Protein AF-A0A0W8DUK7-F1 (afdb_monomer)

Sequence (167 aa):
MSFSFRACRGRTSLLLRKYTVRKKRNEGASGRSEVHTDDDGVLEQLQKLKDAASTSTELNKIDAESKTQILETAGQKLMQAAEERVSKRIDTTDEKSAKPKRRRLSTLLESEQEEAIERRKIEEQMVELQREELQLRRDELEQQHQHDLLREQMQCHATQTESIRKL

Solvent-accessible surface area (backbone atoms only — not comparable to full-atom values): 9580 Å² total; per-residue (Å²): 136,88,79,50,70,69,57,50,53,54,51,52,53,50,50,50,52,52,47,55,53,50,51,54,53,51,70,72,48,82,85,65,90,77,82,83,49,77,67,54,55,54,48,50,51,53,49,51,52,53,52,53,52,49,54,52,55,50,51,53,47,53,52,50,51,50,53,50,53,51,51,51,54,52,50,51,54,53,50,51,56,48,50,52,56,50,50,54,52,63,74,66,59,60,99,78,70,82,73,76,81,77,75,54,68,66,65,53,53,52,52,52,52,53,52,52,50,53,52,48,53,52,50,52,51,52,54,50,52,52,50,51,54,54,49,53,53,50,54,54,51,52,52,49,52,54,54,51,53,53,50,51,53,51,49,54,52,49,53,52,51,54,56,60,73,75,109

Organism: Phytophthora nicotianae (NCBI:txid4792)

Secondary structure (DSSP, 8-state):
----HHHHHHHHHHHHHHHHHHHHHHHTSTTS-----HHHHHHHHHHHHHHHHHHHHHHHHHHHHHHHHHHHHHHHHHHHHHHHHHHHHHHT--TTS-------HHHHHHHHHHHHHHHHHHHHHHHHHHHHHHHHHHHHHHHHHHHHHHHHHHHHHHHHHHHHHT-

pLDDT: mean 84.62, std 12.38, range [48.84, 97.5]

Mean predicted aligned error: 19.03 Å

Structure (mmCIF, N/CA/C/O backbone):
data_AF-A0A0W8DUK7-F1
#
_entry.id   AF-A0A0W8DUK7-F1
#
loop_
_atom_site.group_PDB
_atom_site.id
_atom_site.type_symbol
_atom_site.label_atom_id
_atom_site.label_alt_id
_atom_site.label_comp_id
_atom_site.label_asym_id
_atom_site.label_entity_id
_atom_site.label_seq_id
_atom_site.pdbx_PDB_ins_code
_atom_site.Cartn_x
_atom_site.Cartn_y
_atom_site.Cartn_z
_atom_site.occupancy
_atom_site.B_iso_or_equiv
_atom_site.auth_seq_id
_atom_site.auth_comp_id
_atom_site.auth_asym_id
_atom_site.auth_atom_id
_atom_site.pdbx_PDB_model_num
ATOM 1 N N . MET A 1 1 ? 18.224 -12.237 -28.575 1.00 49.94 1 MET A N 1
ATOM 2 C CA . MET A 1 1 ? 17.744 -13.279 -27.637 1.00 49.94 1 MET A CA 1
ATOM 3 C C . MET A 1 1 ? 17.455 -12.629 -26.291 1.00 49.94 1 MET A C 1
ATOM 5 O O . MET A 1 1 ? 18.390 -12.212 -25.623 1.00 49.94 1 MET A O 1
ATOM 9 N N . SER A 1 2 ? 16.187 -12.482 -25.913 1.00 58.44 2 SER A N 1
ATOM 10 C CA . SER A 1 2 ? 15.780 -11.905 -24.626 1.00 58.44 2 SER A CA 1
ATOM 11 C C . SER A 1 2 ? 15.766 -12.988 -23.544 1.00 58.44 2 SER A C 1
ATOM 13 O O . SER A 1 2 ? 14.900 -13.863 -23.543 1.00 58.44 2 SER A O 1
ATOM 15 N N . PHE A 1 3 ? 16.730 -12.962 -22.624 1.00 69.56 3 PHE A N 1
ATOM 16 C CA . PHE A 1 3 ? 16.691 -13.830 -21.446 1.00 69.56 3 PHE A CA 1
ATOM 17 C C . PHE A 1 3 ? 15.696 -13.269 -20.424 1.00 69.56 3 PHE A C 1
ATOM 19 O O . PHE A 1 3 ? 15.729 -12.083 -20.107 1.00 69.56 3 PHE A O 1
ATOM 26 N N . SER A 1 4 ? 14.808 -14.114 -19.894 1.00 84.06 4 SER A N 1
ATOM 27 C CA . SER A 1 4 ? 13.874 -13.695 -18.845 1.00 84.06 4 SER A CA 1
ATOM 28 C C . SER A 1 4 ? 14.607 -13.450 -17.525 1.00 84.06 4 SER A C 1
ATOM 30 O O . SER A 1 4 ? 15.582 -14.135 -17.204 1.00 84.06 4 SER A O 1
ATOM 32 N N . PHE A 1 5 ? 14.096 -12.527 -16.706 1.00 78.75 5 PHE A N 1
ATOM 33 C CA . PHE A 1 5 ? 14.641 -12.244 -15.373 1.00 78.75 5 PHE A CA 1
ATOM 34 C C . PHE A 1 5 ? 14.801 -13.518 -14.522 1.00 78.75 5 PHE A C 1
ATOM 36 O O . PHE A 1 5 ? 15.821 -13.722 -13.863 1.00 78.75 5 PHE A O 1
ATOM 43 N N . ARG A 1 6 ? 13.826 -14.437 -14.603 1.00 79.25 6 ARG A N 1
ATOM 44 C CA . ARG A 1 6 ? 13.865 -15.742 -13.926 1.00 79.25 6 ARG A CA 1
ATOM 45 C C . ARG A 1 6 ? 15.016 -16.622 -14.427 1.00 79.25 6 ARG A C 1
ATOM 47 O O . ARG A 1 6 ? 15.702 -17.235 -13.608 1.00 79.25 6 ARG A O 1
ATOM 54 N N . ALA A 1 7 ? 15.246 -16.673 -15.740 1.00 80.06 7 ALA A N 1
ATOM 55 C CA . ALA A 1 7 ? 16.356 -17.425 -16.321 1.00 80.06 7 ALA A CA 1
ATOM 56 C C . ALA A 1 7 ? 17.714 -16.828 -15.916 1.00 80.06 7 ALA A C 1
ATOM 58 O O . ALA A 1 7 ? 18.614 -17.574 -15.527 1.00 80.06 7 ALA A O 1
ATOM 59 N N . CYS A 1 8 ? 17.847 -15.498 -15.924 1.00 83.38 8 CYS A N 1
ATOM 60 C CA . CYS A 1 8 ? 19.050 -14.803 -15.462 1.00 83.38 8 CYS A CA 1
ATOM 61 C C . CYS A 1 8 ? 19.336 -15.097 -13.984 1.00 83.38 8 CYS A C 1
ATOM 63 O O . CYS A 1 8 ? 20.425 -15.556 -13.651 1.00 83.38 8 CYS A O 1
ATOM 65 N N . ARG A 1 9 ? 18.334 -14.953 -13.104 1.00 84.62 9 ARG A N 1
ATOM 66 C CA . ARG A 1 9 ? 18.464 -15.240 -11.665 1.00 84.62 9 ARG A CA 1
ATOM 67 C C . ARG A 1 9 ? 18.923 -16.675 -11.395 1.00 84.62 9 ARG A C 1
ATOM 69 O O . ARG A 1 9 ? 19.807 -16.895 -10.563 1.00 84.62 9 ARG A O 1
ATOM 76 N N . GLY A 1 10 ? 18.332 -17.650 -12.088 1.00 86.50 10 GLY A N 1
ATOM 77 C CA . GLY A 1 10 ? 18.703 -19.061 -11.957 1.00 86.50 10 GLY A CA 1
ATOM 78 C C . GLY A 1 10 ? 20.149 -19.323 -12.381 1.00 86.50 10 GLY A C 1
ATOM 79 O O . GLY A 1 10 ? 20.902 -19.970 -11.651 1.00 86.50 10 GLY A O 1
ATOM 80 N N . ARG A 1 11 ? 20.566 -18.759 -13.520 1.00 86.56 11 ARG A N 1
ATOM 81 C CA . ARG A 1 11 ? 21.935 -18.894 -14.042 1.00 86.56 11 ARG A CA 1
ATOM 82 C C . ARG A 1 11 ? 22.968 -18.247 -13.121 1.00 86.56 11 ARG A C 1
ATOM 84 O O . ARG A 1 11 ? 23.953 -18.901 -12.791 1.00 86.56 11 ARG A O 1
ATOM 91 N N . THR A 1 12 ? 22.722 -17.027 -12.644 1.00 87.81 12 THR A N 1
ATOM 92 C CA . THR A 1 12 ? 23.618 -16.333 -11.704 1.00 87.81 12 THR A CA 1
ATOM 93 C C . THR A 1 12 ? 23.764 -17.106 -10.395 1.00 87.81 12 THR A C 1
ATOM 95 O O . THR A 1 12 ? 24.877 -17.310 -9.917 1.00 87.81 12 THR A O 1
ATOM 98 N N . SER A 1 13 ? 22.661 -17.627 -9.848 1.00 86.81 13 SER A N 1
ATOM 99 C CA . SER A 1 13 ? 22.689 -18.436 -8.619 1.00 86.81 13 SER A CA 1
ATOM 100 C C . SER A 1 13 ? 23.525 -19.709 -8.787 1.00 86.81 13 SER A C 1
ATOM 102 O O . SER A 1 13 ? 24.294 -20.081 -7.898 1.00 86.81 13 SER A O 1
ATOM 104 N N . LEU A 1 14 ? 23.398 -20.372 -9.940 1.00 90.25 14 LEU A N 1
ATOM 105 C CA . LEU A 1 14 ? 24.173 -21.567 -10.259 1.00 90.25 14 LEU A CA 1
ATOM 106 C C . LEU A 1 14 ? 25.668 -21.253 -10.411 1.00 90.25 14 LEU A C 1
ATOM 108 O O . LEU A 1 14 ? 26.495 -22.007 -9.898 1.00 90.25 14 LEU A O 1
ATOM 112 N N . LEU A 1 15 ? 26.012 -20.153 -11.087 1.00 89.38 15 LEU A N 1
ATOM 113 C CA . LEU A 1 15 ? 27.396 -19.703 -11.262 1.00 89.38 15 LEU A CA 1
ATOM 114 C C . LEU A 1 15 ? 28.061 -19.390 -9.919 1.00 89.38 15 LEU A C 1
ATOM 116 O O . LEU A 1 15 ? 29.131 -19.926 -9.639 1.00 89.38 15 LEU A O 1
ATOM 120 N N . LEU A 1 16 ? 27.392 -18.626 -9.052 1.00 90.06 16 LEU A N 1
ATOM 121 C CA . LEU A 1 16 ? 27.891 -18.325 -7.707 1.00 90.06 16 LEU A CA 1
ATOM 122 C C . LEU A 1 16 ? 28.084 -19.597 -6.873 1.00 90.06 16 LEU A C 1
ATOM 124 O O . LEU A 1 16 ? 29.115 -19.764 -6.224 1.00 90.06 16 LEU A O 1
ATOM 128 N N . ARG A 1 17 ? 27.148 -20.556 -6.933 1.00 89.88 17 ARG A N 1
ATOM 129 C CA . ARG A 1 17 ? 27.299 -21.838 -6.225 1.00 89.88 17 ARG A CA 1
ATOM 130 C C . ARG A 1 17 ? 28.511 -22.624 -6.739 1.00 89.88 17 ARG A C 1
ATOM 132 O O . ARG A 1 17 ? 29.304 -23.097 -5.929 1.00 89.88 17 ARG A O 1
ATOM 139 N N . LYS A 1 18 ? 28.698 -22.726 -8.060 1.00 88.56 18 LYS A N 1
ATOM 140 C CA . LYS A 1 18 ? 29.880 -23.380 -8.654 1.00 88.56 18 LYS A CA 1
ATOM 141 C C . LYS A 1 18 ? 31.183 -22.704 -8.221 1.00 88.56 18 LYS A C 1
ATOM 143 O O . LYS A 1 18 ? 32.117 -23.403 -7.838 1.00 88.56 18 LYS A O 1
ATOM 148 N N . TYR A 1 19 ? 31.214 -21.371 -8.222 1.00 87.94 19 TYR A N 1
ATOM 149 C CA . TYR A 1 19 ? 32.352 -20.586 -7.747 1.00 87.94 19 TYR A CA 1
ATOM 150 C C . TYR A 1 19 ? 32.683 -20.886 -6.281 1.00 87.94 19 TYR A C 1
ATOM 152 O O . TYR A 1 19 ? 33.817 -21.240 -5.980 1.00 87.94 19 TYR A O 1
ATOM 160 N N . THR A 1 20 ? 31.698 -20.852 -5.375 1.00 87.06 20 THR A N 1
ATOM 161 C CA . THR A 1 20 ? 31.941 -21.135 -3.946 1.00 87.06 20 THR A CA 1
ATOM 162 C C . THR A 1 20 ? 32.485 -22.543 -3.695 1.00 87.06 20 THR A C 1
ATOM 164 O O . THR A 1 20 ? 33.344 -22.724 -2.837 1.00 87.06 20 THR A O 1
ATOM 167 N N . VAL A 1 21 ? 32.024 -23.544 -4.455 1.00 87.94 21 VAL A N 1
ATOM 168 C CA . VAL A 1 21 ? 32.529 -24.923 -4.364 1.00 87.94 21 VAL A CA 1
ATOM 169 C C . VAL A 1 21 ? 33.965 -25.014 -4.879 1.00 87.94 21 VAL A C 1
ATOM 171 O O . VAL A 1 21 ? 34.796 -25.652 -4.237 1.00 87.94 21 VAL A O 1
ATOM 174 N N . ARG A 1 22 ? 34.270 -24.358 -6.008 1.00 84.81 22 ARG A N 1
ATOM 175 C CA . ARG A 1 22 ? 35.631 -24.281 -6.560 1.00 84.81 22 ARG A CA 1
ATOM 176 C C . ARG A 1 22 ? 36.585 -23.606 -5.575 1.00 84.81 22 ARG A C 1
ATOM 178 O O . ARG A 1 22 ? 37.601 -24.202 -5.243 1.00 84.81 22 ARG A O 1
ATOM 185 N N . LYS A 1 23 ? 36.212 -22.435 -5.052 1.00 83.94 23 LYS A N 1
ATOM 186 C CA . LYS A 1 23 ? 37.000 -21.668 -4.078 1.00 83.94 23 LYS A CA 1
ATOM 187 C C . LYS A 1 23 ? 37.339 -22.507 -2.842 1.00 83.94 23 LYS A C 1
ATOM 189 O O . LYS A 1 23 ? 38.508 -22.689 -2.534 1.00 83.94 23 LYS A O 1
ATOM 194 N N . LYS A 1 24 ? 36.340 -23.141 -2.216 1.00 83.25 24 LYS A N 1
ATOM 195 C CA . LYS A 1 24 ? 36.551 -24.020 -1.048 1.00 83.25 24 LYS A CA 1
ATOM 196 C C . LYS A 1 24 ? 37.447 -25.225 -1.345 1.00 83.25 24 LYS A C 1
ATOM 198 O O . LYS A 1 24 ? 38.238 -25.636 -0.502 1.00 83.25 24 LYS A O 1
ATOM 203 N N . ARG A 1 25 ? 37.309 -25.825 -2.533 1.00 80.06 25 ARG A N 1
ATOM 204 C CA . ARG A 1 25 ? 38.144 -26.959 -2.953 1.00 80.06 25 ARG A CA 1
ATOM 205 C C . ARG A 1 25 ? 39.599 -26.539 -3.162 1.00 80.06 25 ARG A C 1
ATOM 207 O O . ARG A 1 25 ? 40.490 -27.317 -2.836 1.00 80.06 25 ARG A O 1
ATOM 214 N N . ASN A 1 26 ? 39.818 -25.338 -3.688 1.00 74.81 26 ASN A N 1
ATOM 215 C CA . ASN A 1 26 ? 41.146 -24.793 -3.941 1.00 74.81 26 ASN A CA 1
ATOM 216 C C . ASN A 1 26 ? 41.829 -24.349 -2.639 1.00 74.81 26 ASN A C 1
ATOM 218 O O . ASN A 1 26 ? 42.984 -24.700 -2.425 1.00 74.81 26 ASN A O 1
ATOM 222 N N . GLU A 1 27 ? 41.096 -23.721 -1.712 1.00 75.62 27 GLU A N 1
ATOM 223 C CA . GLU A 1 27 ? 41.580 -23.403 -0.356 1.00 75.62 27 GLU A CA 1
ATOM 224 C C . GLU A 1 27 ? 42.033 -24.662 0.413 1.00 75.62 27 GLU A C 1
ATOM 226 O O . GLU A 1 27 ? 43.027 -24.630 1.136 1.00 75.62 27 GLU A O 1
ATOM 231 N N . GLY A 1 28 ? 41.344 -25.796 0.231 1.00 67.00 28 GLY A N 1
ATOM 232 C CA . GLY A 1 28 ? 41.709 -27.079 0.847 1.00 67.00 28 GLY A CA 1
ATOM 233 C C . GLY A 1 28 ? 42.871 -27.822 0.170 1.00 67.00 28 GLY A C 1
ATOM 234 O O . GLY A 1 28 ? 43.404 -28.770 0.745 1.00 67.00 28 GLY A O 1
ATOM 235 N N . ALA A 1 29 ? 43.276 -27.416 -1.036 1.00 66.56 29 ALA A N 1
ATOM 236 C CA . ALA A 1 29 ? 44.345 -28.032 -1.821 1.00 66.56 29 ALA A CA 1
ATOM 237 C C . ALA A 1 29 ? 45.606 -27.150 -1.793 1.00 66.56 29 ALA A C 1
ATOM 239 O O . ALA A 1 29 ? 46.058 -26.646 -2.820 1.00 66.56 29 ALA A O 1
ATOM 240 N N . SER A 1 30 ? 46.165 -26.945 -0.598 1.00 54.72 30 SER A N 1
ATOM 241 C CA . SER A 1 30 ? 47.394 -26.167 -0.391 1.00 54.72 30 SER A CA 1
ATOM 242 C C . SER A 1 30 ? 48.556 -26.769 -1.197 1.00 54.72 30 SER A C 1
ATOM 244 O O . SER A 1 30 ? 49.065 -27.835 -0.853 1.00 54.72 30 SER A O 1
ATOM 246 N N . GLY A 1 31 ? 48.950 -26.121 -2.302 1.00 58.00 31 GLY A N 1
ATOM 247 C CA . GLY A 1 31 ? 50.168 -26.487 -3.037 1.00 58.00 31 GLY A CA 1
ATOM 248 C C . GLY A 1 31 ? 50.236 -26.185 -4.539 1.00 58.00 31 GLY A C 1
ATOM 249 O O . GLY A 1 31 ? 51.317 -26.312 -5.107 1.00 58.00 31 GLY A O 1
ATOM 250 N N . ARG A 1 32 ? 49.154 -25.780 -5.221 1.00 56.34 32 ARG A N 1
ATOM 251 C CA . ARG A 1 32 ? 49.236 -25.330 -6.630 1.00 56.34 32 ARG A CA 1
ATOM 252 C C . ARG A 1 32 ? 48.839 -23.865 -6.729 1.00 56.34 32 ARG A C 1
ATOM 254 O O . ARG A 1 32 ? 47.774 -23.494 -6.254 1.00 56.34 32 ARG A O 1
ATOM 261 N N . SER A 1 33 ? 49.703 -23.051 -7.339 1.00 56.56 33 SER A N 1
ATOM 262 C CA . SER A 1 33 ? 49.451 -21.635 -7.611 1.00 56.56 33 SER A CA 1
ATOM 263 C C . SER A 1 33 ? 48.152 -21.489 -8.404 1.00 56.56 33 SER A C 1
ATOM 265 O O . SER A 1 33 ? 48.081 -21.884 -9.571 1.00 56.56 33 SER A O 1
ATOM 267 N N . GLU A 1 34 ? 47.114 -20.976 -7.753 1.00 62.69 34 GLU A N 1
ATOM 268 C CA . GLU A 1 34 ? 45.826 -20.714 -8.378 1.00 62.69 34 GLU A CA 1
ATOM 269 C C . GLU A 1 34 ? 45.966 -19.512 -9.319 1.00 62.69 34 GLU A C 1
ATOM 271 O O . GLU A 1 34 ? 46.370 -18.426 -8.906 1.00 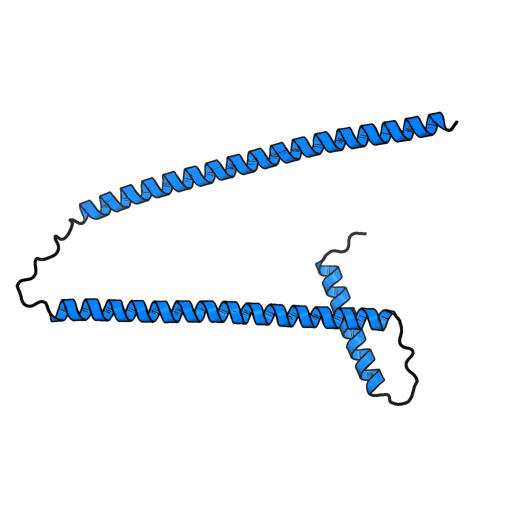62.69 34 GLU A O 1
ATOM 276 N N . VAL A 1 35 ? 45.666 -19.713 -10.604 1.00 63.53 35 VAL A N 1
ATOM 277 C CA . VAL A 1 35 ? 45.567 -18.613 -11.568 1.00 63.53 35 VAL A CA 1
ATOM 278 C C . VAL A 1 35 ? 44.225 -17.936 -11.317 1.00 63.53 35 VAL A C 1
ATOM 280 O O . VAL A 1 35 ? 43.190 -18.427 -11.763 1.00 63.53 35 VAL A O 1
ATOM 283 N N . HIS A 1 36 ? 44.243 -16.850 -10.546 1.00 69.38 36 HIS A N 1
ATOM 284 C CA . HIS A 1 36 ? 43.082 -15.987 -10.358 1.00 69.38 36 HIS A CA 1
ATOM 285 C C . HIS A 1 36 ? 42.701 -15.375 -11.710 1.00 69.38 36 HIS A C 1
ATOM 287 O O . HIS A 1 36 ? 43.535 -14.737 -12.353 1.00 69.38 36 HIS A O 1
ATOM 293 N N . THR A 1 37 ? 41.471 -15.614 -12.162 1.00 73.75 37 THR A N 1
ATOM 294 C CA . THR A 1 37 ? 40.973 -15.076 -13.435 1.00 73.75 37 THR A CA 1
ATOM 295 C C . THR A 1 37 ? 40.110 -13.843 -13.196 1.00 73.75 37 THR A C 1
ATOM 297 O O . THR A 1 37 ? 39.483 -13.726 -12.145 1.00 73.75 37 THR A O 1
ATOM 300 N N . ASP A 1 38 ? 40.018 -12.941 -14.175 1.00 75.38 38 ASP A N 1
ATOM 301 C CA . ASP A 1 38 ? 39.148 -11.756 -14.084 1.00 75.38 38 ASP A CA 1
ATOM 302 C C . ASP A 1 38 ? 37.678 -12.132 -13.786 1.00 75.38 38 ASP A C 1
ATOM 304 O O . ASP A 1 38 ? 36.973 -11.430 -13.054 1.00 75.38 38 ASP A O 1
ATOM 308 N N . ASP A 1 39 ? 37.238 -13.306 -14.257 1.00 81.81 39 ASP A N 1
ATOM 309 C CA . ASP A 1 39 ? 35.920 -13.882 -13.969 1.00 81.81 39 ASP A CA 1
ATOM 310 C C . ASP A 1 39 ? 35.696 -14.159 -12.470 1.00 81.81 39 ASP A C 1
ATOM 312 O O . ASP A 1 39 ? 34.572 -14.036 -11.973 1.00 81.81 39 ASP A O 1
ATOM 316 N N .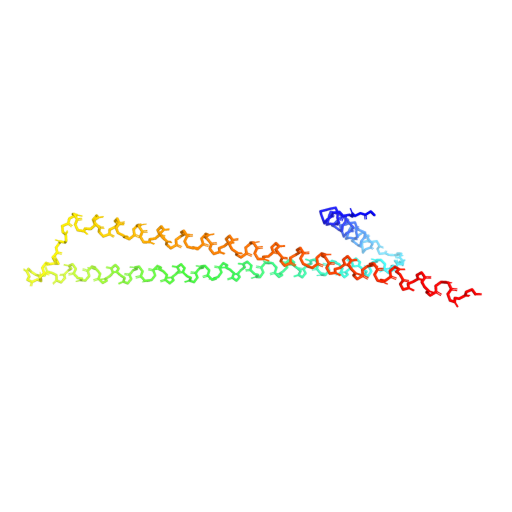 ASP A 1 40 ? 36.745 -14.517 -11.722 1.00 83.31 40 ASP A N 1
ATOM 317 C CA . ASP A 1 40 ? 36.660 -14.744 -10.275 1.00 83.31 40 ASP A CA 1
ATOM 318 C C . ASP A 1 40 ? 36.415 -13.439 -9.512 1.00 83.31 40 ASP A C 1
ATOM 320 O O . ASP A 1 40 ? 35.655 -13.433 -8.539 1.00 83.31 40 ASP A O 1
ATOM 324 N N . GLY A 1 41 ? 36.995 -12.330 -9.981 1.00 85.19 41 GLY A N 1
ATOM 325 C CA . GLY A 1 41 ? 36.750 -10.997 -9.432 1.00 85.19 41 GLY A CA 1
ATOM 326 C C . GLY A 1 41 ? 35.293 -10.563 -9.608 1.00 85.19 41 GLY A C 1
ATOM 327 O O . GLY A 1 41 ? 34.661 -10.083 -8.662 1.00 85.19 41 GLY A O 1
ATOM 328 N N . VAL A 1 42 ? 34.715 -10.811 -10.789 1.00 88.81 42 VAL A N 1
ATOM 329 C CA . VAL A 1 42 ? 33.294 -10.530 -11.066 1.00 88.81 42 VAL A CA 1
ATOM 330 C C . VAL A 1 42 ? 32.380 -11.386 -10.185 1.00 88.81 42 VAL A C 1
ATOM 332 O O . VAL A 1 42 ? 31.407 -10.884 -9.615 1.00 88.81 42 VAL A O 1
ATOM 335 N N . LEU A 1 43 ? 32.691 -12.675 -10.023 1.00 89.44 43 LEU A N 1
ATOM 336 C CA . LEU A 1 43 ? 31.914 -13.582 -9.174 1.00 89.44 43 LEU A CA 1
ATOM 337 C C . LEU A 1 43 ? 31.985 -13.198 -7.690 1.00 89.44 43 LEU A C 1
ATOM 339 O O . LEU A 1 43 ? 30.978 -13.306 -6.986 1.00 89.44 43 LEU A O 1
ATOM 343 N N . GLU A 1 44 ? 33.126 -12.701 -7.215 1.00 89.00 44 GLU A N 1
ATOM 344 C CA . GLU A 1 44 ? 33.266 -12.223 -5.840 1.00 89.00 44 GLU A CA 1
ATOM 345 C C . GLU A 1 44 ? 32.463 -10.937 -5.588 1.00 89.00 44 GLU A C 1
ATOM 347 O O . GLU A 1 44 ? 31.774 -10.828 -4.570 1.00 89.00 44 GLU A O 1
ATOM 352 N N . GLN A 1 45 ? 32.477 -9.987 -6.527 1.00 90.12 45 GLN A N 1
ATOM 353 C CA . GLN A 1 45 ? 31.639 -8.786 -6.445 1.00 90.12 45 GLN A CA 1
ATOM 354 C C . GLN A 1 45 ? 30.146 -9.134 -6.454 1.00 90.12 45 GLN A C 1
ATOM 356 O O . GLN A 1 45 ? 29.386 -8.628 -5.626 1.00 90.12 45 GLN A O 1
ATOM 361 N N . LEU A 1 46 ? 29.722 -10.047 -7.333 1.00 89.81 46 LEU A N 1
ATOM 362 C CA . LEU A 1 46 ? 28.338 -10.526 -7.377 1.00 89.81 46 LEU A CA 1
ATOM 363 C C . LEU A 1 46 ? 27.922 -11.218 -6.074 1.00 89.81 46 LEU A C 1
ATOM 365 O O . LEU A 1 46 ? 26.791 -11.037 -5.620 1.00 89.81 46 LEU A O 1
ATOM 369 N N . GLN A 1 47 ? 28.822 -11.981 -5.451 1.00 89.25 47 GLN A N 1
ATOM 370 C CA . GLN A 1 47 ? 28.562 -12.601 -4.155 1.00 89.25 47 GLN A CA 1
ATOM 371 C C . GLN A 1 47 ? 28.382 -11.542 -3.056 1.00 89.25 47 GLN A C 1
ATOM 373 O O . GLN A 1 47 ? 27.397 -11.615 -2.322 1.00 89.25 47 GLN A O 1
ATOM 378 N N . LYS A 1 48 ? 29.252 -10.522 -2.997 1.00 91.31 48 LYS A N 1
ATOM 379 C CA . LYS A 1 48 ? 29.131 -9.395 -2.051 1.00 91.31 48 LYS A CA 1
ATOM 380 C C . LYS A 1 48 ? 27.810 -8.642 -2.220 1.00 91.31 48 LYS A C 1
ATOM 382 O O . LYS A 1 48 ? 27.135 -8.367 -1.233 1.00 91.31 48 LYS A O 1
ATOM 387 N N . LEU A 1 49 ? 27.407 -8.358 -3.461 1.00 90.62 49 LEU A N 1
ATOM 388 C CA . LEU A 1 49 ? 26.131 -7.695 -3.757 1.00 90.62 49 LEU A CA 1
ATOM 389 C C . LEU A 1 49 ? 24.924 -8.539 -3.334 1.00 90.62 49 LEU A C 1
ATOM 391 O O . LEU A 1 49 ? 23.965 -8.005 -2.781 1.00 90.62 49 LEU A O 1
ATOM 395 N N . LYS A 1 50 ? 24.967 -9.858 -3.556 1.00 88.94 50 LYS A N 1
ATOM 396 C CA . LYS A 1 50 ? 23.907 -10.779 -3.119 1.00 88.94 50 LYS A CA 1
ATOM 397 C C . LYS A 1 50 ? 23.769 -10.792 -1.595 1.00 88.94 50 LYS A C 1
ATOM 399 O O . LYS A 1 50 ? 22.651 -10.790 -1.078 1.00 88.94 50 LYS A O 1
ATOM 404 N N . ASP A 1 51 ? 24.892 -10.812 -0.886 1.00 89.06 51 ASP A N 1
ATOM 405 C CA . ASP A 1 51 ? 24.907 -10.858 0.575 1.00 89.06 51 ASP A CA 1
ATOM 406 C C . ASP A 1 51 ? 24.434 -9.515 1.161 1.00 89.06 51 ASP A C 1
ATOM 408 O O . ASP A 1 51 ? 23.570 -9.511 2.033 1.00 89.06 51 ASP A O 1
ATOM 412 N N . ALA A 1 52 ? 24.868 -8.382 0.596 1.00 90.31 52 ALA A N 1
ATOM 413 C CA . ALA A 1 52 ? 24.384 -7.046 0.962 1.00 90.31 52 ALA A CA 1
ATOM 414 C C . ALA A 1 52 ? 22.879 -6.851 0.689 1.00 90.31 52 ALA A C 1
ATOM 416 O O . ALA A 1 52 ? 22.162 -6.245 1.485 1.00 90.31 52 ALA A O 1
ATOM 417 N N . ALA A 1 53 ? 22.372 -7.389 -0.424 1.00 87.44 53 ALA A N 1
ATOM 418 C CA . ALA A 1 53 ? 20.941 -7.368 -0.708 1.00 87.44 53 ALA A CA 1
ATOM 419 C C . ALA A 1 53 ? 20.157 -8.209 0.314 1.00 87.44 53 ALA A C 1
ATOM 421 O O . ALA A 1 53 ? 19.089 -7.799 0.760 1.00 87.44 53 ALA A O 1
ATOM 422 N N . SER A 1 54 ? 20.703 -9.359 0.721 1.00 85.38 54 SER A N 1
ATOM 423 C CA . SER A 1 54 ? 20.073 -10.234 1.717 1.00 85.38 54 SER A CA 1
ATOM 424 C C . SER A 1 54 ? 20.002 -9.554 3.089 1.00 85.38 54 SER A C 1
ATOM 426 O O . SER A 1 54 ? 18.918 -9.480 3.668 1.00 85.38 54 SER A O 1
ATOM 428 N N . THR A 1 55 ? 21.101 -8.955 3.560 1.00 86.62 55 THR A N 1
ATOM 429 C CA . THR A 1 55 ? 21.127 -8.228 4.842 1.00 86.62 55 THR A CA 1
ATOM 430 C C . THR A 1 55 ? 20.199 -7.016 4.836 1.00 86.62 55 THR A C 1
ATOM 432 O O . THR A 1 55 ? 19.471 -6.799 5.801 1.00 86.62 55 THR A O 1
ATOM 435 N N . SER A 1 56 ? 20.140 -6.263 3.734 1.00 85.25 56 SER A N 1
ATOM 436 C CA . SER A 1 56 ? 19.192 -5.153 3.588 1.00 85.25 56 SER A CA 1
ATOM 437 C C . SER A 1 56 ? 17.736 -5.624 3.690 1.00 85.25 56 SER A C 1
ATOM 439 O O . SER A 1 56 ? 16.935 -4.996 4.382 1.00 85.25 56 SER A O 1
ATOM 441 N N . THR A 1 57 ? 17.383 -6.753 3.064 1.00 84.12 57 THR A N 1
ATOM 442 C CA . THR A 1 57 ? 16.016 -7.289 3.170 1.00 84.12 57 THR A CA 1
ATOM 443 C C . THR A 1 57 ? 15.662 -7.763 4.575 1.00 84.12 57 THR A C 1
ATOM 445 O O . THR A 1 57 ? 14.509 -7.628 4.974 1.00 84.12 57 THR A O 1
ATOM 448 N N . GLU A 1 58 ? 16.618 -8.302 5.330 1.00 84.12 58 GLU A N 1
ATOM 449 C CA . GLU A 1 58 ? 16.402 -8.713 6.721 1.00 84.12 58 GLU A CA 1
ATOM 450 C C . GLU A 1 58 ? 16.237 -7.506 7.646 1.00 84.12 58 GLU A C 1
ATOM 452 O O . GLU A 1 58 ? 15.285 -7.467 8.420 1.00 84.12 58 GLU A O 1
ATOM 457 N N . LEU A 1 59 ? 17.077 -6.476 7.506 1.00 82.88 59 LEU A N 1
ATOM 458 C CA . LEU A 1 59 ? 16.953 -5.236 8.280 1.00 82.88 59 LEU A CA 1
ATOM 459 C C . LEU A 1 59 ? 15.603 -4.546 8.050 1.00 82.88 59 LEU A C 1
ATOM 461 O O . LEU A 1 59 ? 14.968 -4.105 9.004 1.00 82.88 59 LEU A O 1
ATOM 465 N N . ASN A 1 60 ? 15.127 -4.513 6.803 1.00 84.75 60 ASN A N 1
ATOM 466 C CA . ASN A 1 60 ? 13.821 -3.938 6.477 1.00 84.75 60 ASN A CA 1
ATOM 467 C C . ASN A 1 60 ? 12.657 -4.729 7.094 1.00 84.75 60 ASN A C 1
ATOM 469 O O . ASN A 1 60 ? 11.652 -4.134 7.477 1.00 84.75 60 ASN A O 1
ATOM 473 N N . LYS A 1 61 ? 12.777 -6.060 7.203 1.00 88.88 61 LYS A N 1
ATOM 474 C CA . LYS A 1 61 ? 11.777 -6.886 7.897 1.00 88.88 61 LYS A CA 1
ATOM 475 C C . LYS A 1 61 ? 11.770 -6.600 9.393 1.00 88.88 61 LYS A C 1
ATOM 477 O O . LYS A 1 61 ? 10.701 -6.370 9.941 1.00 88.88 61 LYS A O 1
ATOM 482 N N . ILE A 1 62 ? 12.946 -6.535 10.018 1.00 86.19 62 ILE A N 1
ATOM 483 C CA . ILE A 1 62 ? 13.086 -6.235 11.450 1.00 86.19 62 ILE A CA 1
ATOM 484 C C . ILE A 1 62 ? 12.504 -4.850 11.776 1.00 86.19 62 ILE A C 1
ATOM 486 O O . ILE A 1 62 ? 11.801 -4.693 12.772 1.00 86.19 62 ILE A O 1
ATOM 490 N N . ASP A 1 63 ? 12.744 -3.843 10.930 1.00 86.38 63 ASP A N 1
ATOM 491 C CA . ASP A 1 63 ? 12.166 -2.504 11.103 1.00 86.38 63 ASP A CA 1
ATOM 492 C C . ASP A 1 63 ? 10.633 -2.509 10.966 1.00 86.38 63 ASP A C 1
ATOM 494 O O . ASP A 1 63 ? 9.926 -1.892 11.767 1.00 86.38 63 ASP A O 1
ATOM 498 N N . ALA A 1 64 ? 10.098 -3.248 9.990 1.00 84.06 64 ALA A N 1
ATOM 499 C CA . ALA A 1 64 ? 8.655 -3.409 9.829 1.00 84.06 64 ALA A CA 1
ATOM 500 C C . ALA A 1 64 ? 8.018 -4.124 11.036 1.00 84.06 64 ALA A C 1
ATOM 502 O O . ALA A 1 64 ? 7.009 -3.653 11.562 1.00 84.06 64 ALA A O 1
ATOM 503 N N . GLU A 1 65 ? 8.630 -5.208 11.513 1.00 85.38 65 GLU A N 1
ATOM 504 C CA . GLU A 1 65 ? 8.190 -5.961 12.693 1.00 85.38 65 GLU A CA 1
ATOM 505 C C . GLU A 1 65 ? 8.221 -5.085 13.958 1.00 85.38 65 GLU A C 1
ATOM 507 O O . GLU A 1 65 ? 7.237 -5.023 14.700 1.00 85.38 65 GLU A O 1
ATOM 512 N N . SER A 1 66 ? 9.288 -4.307 14.153 1.00 86.81 66 SER A N 1
ATOM 513 C CA . SER A 1 66 ? 9.409 -3.343 15.255 1.00 86.81 66 SER A CA 1
ATOM 514 C C . SER A 1 66 ? 8.285 -2.299 15.236 1.00 86.81 66 SER A C 1
ATOM 516 O O . SER A 1 66 ? 7.618 -2.069 16.249 1.00 86.81 66 SER A O 1
ATOM 518 N N . LYS A 1 67 ? 7.987 -1.716 14.066 1.00 88.94 67 LYS A N 1
ATOM 519 C CA . LYS A 1 67 ? 6.874 -0.762 13.904 1.00 88.94 67 LYS A CA 1
ATOM 520 C C . LYS A 1 67 ? 5.525 -1.389 14.250 1.00 88.94 67 LYS A C 1
ATOM 522 O O . LYS A 1 67 ? 4.720 -0.750 14.931 1.00 88.94 67 LYS A O 1
ATOM 527 N N . THR A 1 68 ? 5.280 -2.631 13.826 1.00 85.56 68 THR A N 1
ATOM 528 C CA . THR A 1 68 ? 4.034 -3.338 14.165 1.00 85.56 68 THR A CA 1
ATOM 529 C C . THR A 1 68 ? 3.910 -3.601 15.663 1.00 85.56 68 THR A C 1
ATOM 531 O O . THR A 1 68 ? 2.855 -3.333 16.236 1.00 85.56 68 THR A O 1
ATOM 534 N N . GLN A 1 69 ? 4.997 -4.006 16.323 1.00 90.00 69 GLN A N 1
ATOM 535 C CA . GLN A 1 69 ? 5.011 -4.262 17.762 1.00 90.00 69 GLN A CA 1
ATOM 536 C C . GLN A 1 69 ? 4.751 -2.987 18.580 1.00 90.00 69 GLN A C 1
ATOM 538 O O . GLN A 1 69 ? 4.018 -3.015 19.574 1.00 90.00 69 GLN A O 1
ATOM 543 N N . ILE A 1 70 ? 5.316 -1.849 18.158 1.00 89.19 70 ILE A N 1
ATOM 544 C CA . ILE A 1 70 ? 5.077 -0.546 18.797 1.00 89.19 70 ILE A CA 1
ATOM 545 C C . ILE A 1 70 ? 3.596 -0.165 18.703 1.00 89.19 70 ILE A C 1
ATOM 547 O O . ILE A 1 70 ? 3.005 0.238 19.708 1.00 89.19 70 ILE A O 1
ATOM 551 N N . LEU A 1 71 ? 2.990 -0.308 17.521 1.00 86.38 71 LEU A N 1
ATOM 552 C CA . LEU A 1 71 ? 1.576 0.006 17.304 1.00 86.38 71 LEU A CA 1
ATOM 553 C C . LEU A 1 71 ? 0.653 -0.903 18.118 1.00 86.38 71 LEU A C 1
ATOM 555 O O . LEU A 1 71 ? -0.278 -0.406 18.749 1.00 86.38 71 LEU A O 1
ATOM 559 N N . GLU A 1 72 ? 0.928 -2.207 18.159 1.00 89.56 72 GLU A N 1
ATOM 560 C CA . GLU A 1 72 ? 0.152 -3.160 18.956 1.00 89.56 72 GLU A CA 1
ATOM 561 C C . GLU A 1 72 ? 0.228 -2.824 20.452 1.00 89.56 72 GLU A C 1
ATOM 563 O O . GLU A 1 72 ? -0.798 -2.720 21.127 1.00 89.56 72 GLU A O 1
ATOM 568 N N . THR A 1 73 ? 1.433 -2.545 20.957 1.00 93.44 73 THR A N 1
ATOM 569 C CA . THR A 1 73 ? 1.648 -2.171 22.363 1.00 93.44 73 THR A CA 1
ATOM 570 C C . THR A 1 73 ? 0.935 -0.862 22.712 1.00 93.44 73 THR A C 1
ATOM 572 O O . THR A 1 73 ? 0.326 -0.738 23.777 1.00 93.44 73 THR A O 1
ATOM 575 N N . ALA A 1 74 ? 0.995 0.139 21.828 1.00 94.00 74 ALA A N 1
ATOM 576 C CA . ALA A 1 74 ? 0.288 1.403 22.016 1.00 94.00 74 ALA A CA 1
ATOM 577 C C . ALA A 1 74 ? -1.237 1.204 22.001 1.00 94.00 74 ALA A C 1
ATOM 579 O O . ALA A 1 74 ? -1.933 1.751 22.858 1.00 94.00 74 ALA A O 1
ATOM 580 N N . GLY A 1 75 ? -1.747 0.379 21.082 1.00 93.69 75 GLY A N 1
ATOM 581 C CA . GLY A 1 75 ? -3.161 0.020 20.995 1.00 93.69 75 GLY A CA 1
ATOM 582 C C . GLY A 1 75 ? -3.667 -0.673 22.260 1.00 93.69 75 GLY A C 1
ATOM 583 O O . GLY A 1 75 ? -4.679 -0.255 22.820 1.00 93.69 75 GLY A O 1
ATOM 584 N N . GLN A 1 76 ? -2.927 -1.660 22.773 1.00 94.12 76 GLN A N 1
ATOM 585 C CA . GLN A 1 76 ? -3.260 -2.350 24.024 1.00 94.12 76 GLN A CA 1
ATOM 586 C C . GLN A 1 76 ? -3.316 -1.386 25.217 1.00 94.12 76 GLN A C 1
ATOM 588 O O . GLN A 1 76 ? -4.269 -1.426 25.994 1.00 94.12 76 GLN A O 1
ATOM 593 N N . LYS A 1 77 ? -2.351 -0.463 25.335 1.00 94.38 77 LYS A N 1
ATOM 594 C CA . LYS A 1 77 ? -2.357 0.563 26.395 1.00 94.38 77 LYS A CA 1
ATOM 595 C C . LYS A 1 77 ? -3.566 1.492 26.301 1.00 94.38 77 LYS A C 1
ATOM 597 O O . LYS A 1 77 ? -4.157 1.831 27.323 1.00 94.38 77 LYS A O 1
ATOM 602 N N . LEU A 1 78 ? -3.941 1.912 25.091 1.00 94.94 78 LEU A N 1
ATOM 603 C CA . LEU A 1 78 ? -5.124 2.751 24.878 1.00 94.94 78 LEU A CA 1
ATOM 604 C C . LEU A 1 78 ? -6.418 2.008 25.226 1.00 94.94 78 LEU A C 1
ATOM 606 O O . LEU A 1 78 ? -7.300 2.599 25.848 1.00 94.94 78 LEU A O 1
ATOM 610 N N . MET A 1 79 ? -6.511 0.726 24.870 1.00 96.12 79 MET A N 1
ATOM 611 C CA . MET A 1 79 ? -7.645 -0.134 25.206 1.00 96.12 79 MET A CA 1
ATOM 612 C C . MET A 1 79 ? -7.792 -0.290 26.722 1.00 96.12 79 MET A C 1
ATOM 614 O O . MET A 1 79 ? -8.853 0.018 27.255 1.00 96.12 79 MET A O 1
ATOM 618 N N . GLN A 1 80 ? -6.713 -0.632 27.431 1.00 93.19 80 GLN A N 1
ATOM 619 C CA . GLN A 1 80 ? -6.710 -0.724 28.897 1.00 93.19 80 GLN A CA 1
ATOM 620 C C . GLN A 1 80 ? -7.085 0.609 29.559 1.00 93.19 80 GLN A C 1
ATOM 622 O O . GLN A 1 80 ? -7.925 0.654 30.455 1.00 93.19 80 GLN A O 1
ATOM 627 N N . ALA A 1 81 ? -6.535 1.730 29.081 1.00 92.94 81 ALA A N 1
ATOM 628 C CA . ALA A 1 81 ? -6.894 3.050 29.599 1.00 92.94 81 ALA A CA 1
ATOM 629 C C . ALA A 1 81 ? -8.376 3.395 29.358 1.00 92.94 81 ALA A C 1
ATOM 631 O O . ALA A 1 81 ? -8.998 4.085 30.172 1.00 92.94 81 ALA A O 1
ATOM 632 N N . ALA A 1 82 ? -8.957 2.946 28.242 1.00 91.94 82 ALA A N 1
ATOM 633 C CA . ALA A 1 82 ? -10.379 3.101 27.966 1.00 91.94 82 ALA A CA 1
ATOM 634 C C . ALA A 1 82 ? -11.233 2.215 28.887 1.00 91.94 82 ALA A C 1
ATOM 636 O O . ALA A 1 82 ? -12.204 2.712 29.459 1.00 91.94 82 ALA A O 1
ATOM 637 N N . GLU A 1 83 ? -10.846 0.954 29.087 1.00 91.00 83 GLU A N 1
ATOM 638 C CA . GLU A 1 83 ? -11.494 0.023 30.018 1.00 91.00 83 GLU A CA 1
ATOM 639 C C . GLU A 1 83 ? -11.504 0.577 31.445 1.00 91.00 83 GLU A C 1
ATOM 641 O O . GLU A 1 83 ? -12.565 0.659 32.061 1.00 91.00 83 GLU A O 1
ATOM 646 N N . GLU A 1 84 ? -10.370 1.079 31.943 1.00 91.12 84 GLU A N 1
ATOM 647 C CA . GLU A 1 84 ? -10.297 1.719 33.259 1.00 91.12 84 GLU A CA 1
ATOM 648 C C . GLU A 1 84 ? -11.224 2.934 33.373 1.00 91.12 84 GLU A C 1
ATOM 650 O O . GLU A 1 84 ? -11.875 3.140 34.401 1.00 91.12 84 GLU A O 1
ATOM 655 N N . ARG A 1 85 ? -11.294 3.770 32.328 1.00 89.44 85 ARG A N 1
ATOM 656 C CA . ARG A 1 85 ? -12.196 4.933 32.307 1.00 89.44 85 ARG A CA 1
ATOM 657 C C . ARG A 1 85 ? -13.660 4.509 32.351 1.00 89.44 85 ARG A C 1
ATOM 659 O O . ARG A 1 85 ? -14.458 5.198 32.984 1.00 89.44 85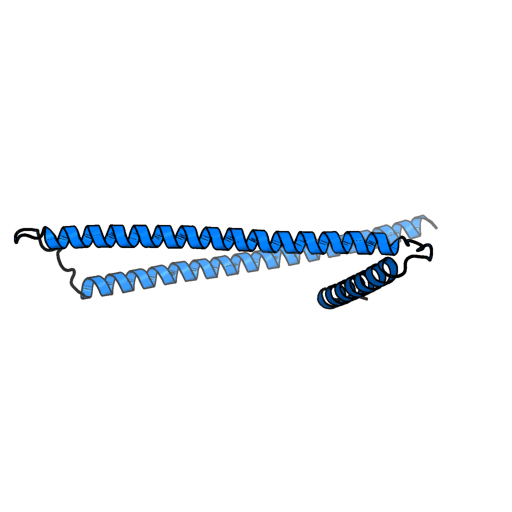 ARG A O 1
ATOM 666 N N . VAL A 1 86 ? -14.019 3.422 31.673 1.00 86.31 86 VAL A N 1
ATOM 667 C CA . VAL A 1 86 ? -15.381 2.877 31.682 1.00 86.31 86 VAL A CA 1
ATOM 668 C C . VAL A 1 86 ? -15.696 2.251 33.039 1.00 86.31 86 VAL A C 1
ATOM 670 O O . VAL A 1 86 ? -16.736 2.582 33.603 1.00 86.31 86 VAL A O 1
ATOM 673 N N . SER A 1 87 ? -14.788 1.452 33.607 1.00 85.88 87 SER A N 1
ATOM 674 C CA . SER A 1 87 ? -14.955 0.851 34.937 1.00 85.88 87 SER A CA 1
ATOM 675 C C . SER A 1 87 ? -15.180 1.921 36.004 1.00 85.88 87 SER A C 1
ATOM 677 O O . SER A 1 87 ? -16.189 1.889 36.697 1.00 85.88 87 SER A O 1
ATOM 679 N N . LYS A 1 88 ? -14.332 2.962 36.044 1.00 82.38 88 LYS A N 1
ATOM 680 C CA . LYS A 1 88 ? -14.489 4.088 36.983 1.00 82.38 88 LYS A CA 1
ATOM 681 C C . LYS A 1 88 ? -15.846 4.775 36.844 1.00 82.38 88 LYS A C 1
ATOM 683 O O . LYS A 1 88 ? -16.443 5.151 37.844 1.00 82.38 88 LYS A O 1
ATOM 688 N N . ARG A 1 89 ? -16.356 4.945 35.619 1.00 75.19 89 ARG A N 1
ATOM 689 C CA . ARG A 1 89 ? -17.692 5.529 35.410 1.00 75.19 89 ARG A CA 1
ATOM 690 C C . ARG A 1 89 ? -18.789 4.638 35.972 1.00 75.19 89 ARG A C 1
ATOM 692 O O . ARG A 1 89 ? -19.679 5.178 36.613 1.00 75.19 89 ARG A O 1
ATOM 699 N N . ILE A 1 90 ? -18.706 3.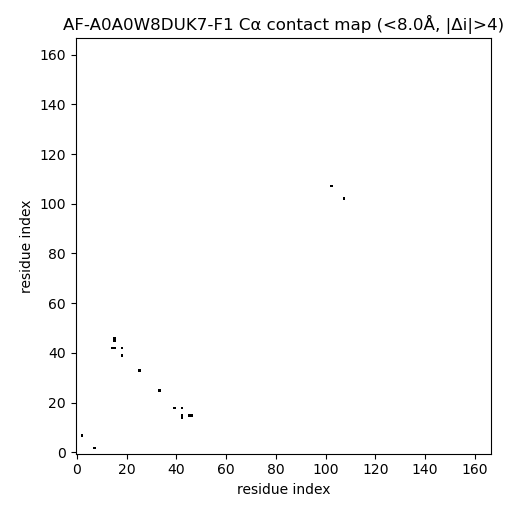327 35.750 1.00 71.19 90 ILE A N 1
ATOM 700 C CA . ILE A 1 90 ? -19.675 2.350 36.260 1.00 71.19 90 ILE A CA 1
ATOM 701 C C . ILE A 1 90 ? -19.671 2.347 37.796 1.00 71.19 90 ILE A C 1
ATOM 703 O O . ILE A 1 90 ? -20.740 2.446 38.397 1.00 71.19 90 ILE A O 1
ATOM 707 N N . ASP A 1 91 ? -18.491 2.350 38.418 1.00 61.16 91 ASP A N 1
ATOM 708 C CA . ASP A 1 91 ? -18.339 2.333 39.880 1.00 61.16 91 ASP A CA 1
ATOM 709 C C . ASP A 1 91 ? -18.779 3.652 40.548 1.00 61.16 91 ASP A C 1
ATOM 711 O O . ASP A 1 91 ? -19.271 3.645 41.671 1.00 61.16 91 ASP A O 1
ATOM 715 N N . THR A 1 92 ? -18.653 4.795 39.859 1.00 57.97 92 THR A N 1
ATOM 716 C CA . THR A 1 92 ? -19.109 6.113 40.365 1.00 57.97 92 THR A CA 1
ATOM 717 C C . THR A 1 92 ? -20.589 6.413 40.114 1.00 57.97 92 THR A C 1
ATOM 719 O O . THR A 1 92 ? -21.061 7.496 40.468 1.00 57.97 92 THR A O 1
ATOM 722 N N . THR A 1 93 ? -21.343 5.492 39.504 1.00 54.03 93 THR A N 1
ATOM 723 C CA . THR A 1 93 ? -22.787 5.669 39.287 1.00 54.03 93 THR A CA 1
ATOM 724 C C . THR A 1 93 ? -23.595 5.315 40.536 1.00 54.03 93 THR A C 1
ATOM 726 O O . THR A 1 93 ? -24.419 4.407 40.530 1.00 54.03 93 THR A O 1
ATOM 729 N N . ASP A 1 94 ? -23.410 6.107 41.591 1.00 48.84 94 ASP A N 1
ATOM 730 C CA . ASP A 1 94 ? -24.496 6.389 42.527 1.00 48.84 94 ASP A CA 1
ATOM 731 C C . ASP A 1 94 ? -25.673 7.019 41.754 1.00 48.84 94 ASP A C 1
ATOM 733 O O . ASP A 1 94 ? -25.493 7.763 40.785 1.00 48.84 94 ASP A O 1
ATOM 737 N N . GLU A 1 95 ? -26.889 6.690 42.187 1.00 52.12 95 GLU A N 1
ATOM 738 C CA . GLU A 1 95 ? -28.199 6.712 41.510 1.00 52.12 95 GLU A CA 1
ATOM 739 C C . GLU A 1 95 ? -28.696 8.017 40.820 1.00 52.12 95 GLU A C 1
ATOM 741 O O . GLU A 1 95 ? -29.881 8.127 40.496 1.00 52.12 95 GLU A O 1
ATOM 746 N N . LYS A 1 96 ? -27.862 9.032 40.556 1.00 53.22 96 LYS A N 1
ATOM 747 C CA . LYS A 1 96 ? -28.304 10.361 40.074 1.00 53.22 96 LYS A CA 1
ATOM 748 C C . LYS A 1 96 ? -27.570 10.935 38.856 1.00 53.22 96 LYS A C 1
ATOM 750 O O . LYS A 1 96 ? -27.648 12.142 38.628 1.00 53.22 96 LYS A O 1
ATOM 755 N N . SER A 1 97 ? -26.904 10.132 38.026 1.00 51.00 97 SER A N 1
ATOM 756 C CA . SER A 1 97 ? -26.367 10.648 36.756 1.00 51.00 97 SER A CA 1
ATOM 757 C C . SER A 1 97 ? -27.386 10.502 35.617 1.00 51.00 97 SER A C 1
ATOM 759 O O . SER A 1 97 ? -28.018 9.462 35.423 1.00 51.00 97 SER A O 1
ATOM 761 N N . ALA A 1 98 ? -27.611 11.602 34.895 1.00 56.31 98 ALA A N 1
ATOM 762 C CA . ALA A 1 98 ? -28.556 11.689 33.793 1.00 56.31 98 ALA A CA 1
ATOM 763 C C . ALA A 1 98 ? -28.302 10.568 32.774 1.00 56.31 98 ALA A C 1
ATOM 765 O O . ALA A 1 98 ? -27.281 10.556 32.085 1.00 56.31 98 ALA A O 1
ATOM 766 N N . LYS A 1 99 ? -29.251 9.629 32.680 1.00 58.25 99 LYS A N 1
ATOM 767 C CA . LYS A 1 99 ? -29.224 8.542 31.698 1.00 58.25 99 LYS A CA 1
ATOM 768 C C . LYS A 1 99 ? -28.961 9.140 30.310 1.00 58.25 99 LYS A C 1
ATOM 770 O O . LYS A 1 99 ? -29.705 10.043 29.909 1.00 58.25 99 LYS A O 1
ATOM 775 N N . PRO A 1 100 ? -27.961 8.656 29.551 1.00 57.19 100 PRO A N 1
ATOM 776 C CA . PRO A 1 100 ? -27.806 9.075 28.168 1.00 57.19 100 PRO A CA 1
ATOM 777 C C . PRO A 1 100 ? -29.123 8.774 27.453 1.00 57.19 100 PRO A C 1
ATOM 779 O O . PRO A 1 100 ? -29.662 7.670 27.579 1.00 57.19 100 PRO A O 1
ATOM 782 N N . LYS A 1 101 ? -29.688 9.771 26.760 1.00 63.97 101 LYS A N 1
ATOM 783 C CA . LYS A 1 101 ? -30.922 9.598 25.985 1.00 63.97 101 LYS A CA 1
ATOM 784 C C . LYS A 1 101 ? -30.670 8.468 24.987 1.00 63.97 101 LYS A C 1
ATOM 786 O O . LYS A 1 101 ? -29.987 8.681 23.988 1.00 63.97 101 LYS A O 1
ATOM 791 N N . ARG A 1 102 ? -31.174 7.262 25.276 1.00 66.25 102 ARG A N 1
ATOM 792 C CA . ARG A 1 102 ? -31.135 6.131 24.344 1.00 66.25 102 ARG A CA 1
ATOM 793 C C . ARG A 1 102 ? -31.818 6.600 23.064 1.00 66.25 102 ARG A C 1
ATOM 795 O O . ARG A 1 102 ? -33.026 6.840 23.065 1.00 66.25 102 ARG A O 1
ATOM 802 N N . ARG A 1 103 ? -31.033 6.791 22.002 1.00 67.12 103 ARG A N 1
ATOM 803 C CA . ARG A 1 103 ? -31.575 7.046 20.668 1.00 67.12 103 ARG A CA 1
ATOM 804 C C . ARG A 1 103 ? -32.417 5.835 20.283 1.00 67.12 103 ARG A C 1
ATOM 806 O O . ARG A 1 103 ? -32.047 4.698 20.576 1.00 67.12 103 ARG A O 1
ATOM 813 N N . ARG A 1 104 ? -33.592 6.083 19.708 1.00 83.12 104 ARG A N 1
ATOM 814 C CA . ARG A 1 104 ? -34.469 5.001 19.253 1.00 83.12 104 ARG A CA 1
ATOM 815 C C . ARG A 1 104 ? -33.743 4.256 18.134 1.00 83.12 104 ARG A C 1
ATOM 817 O O . ARG A 1 104 ? -33.097 4.896 17.310 1.00 83.12 104 ARG A O 1
ATOM 824 N N . LEU A 1 105 ? -33.857 2.930 18.098 1.00 83.56 105 LEU A N 1
ATOM 825 C CA . LEU A 1 105 ? -33.218 2.102 17.065 1.00 83.56 105 LEU A CA 1
ATOM 826 C C . LEU A 1 105 ? -33.524 2.605 15.645 1.00 83.56 105 LEU A C 1
ATOM 828 O O . LEU A 1 105 ? -32.632 2.613 14.811 1.00 83.56 105 LEU A O 1
ATOM 832 N N . SER A 1 106 ? -34.732 3.125 15.411 1.00 81.81 106 SER A N 1
ATOM 833 C CA . SER A 1 106 ? -35.118 3.743 14.136 1.00 81.81 106 SER A CA 1
ATOM 834 C C . SER A 1 106 ? -34.169 4.861 13.694 1.00 81.81 106 SER A C 1
ATOM 836 O O . SER A 1 106 ? -33.692 4.841 12.572 1.00 81.81 106 SER A O 1
ATOM 838 N N . THR A 1 107 ? -33.808 5.773 14.600 1.00 85.62 107 THR A N 1
ATOM 839 C CA . THR A 1 107 ? -32.910 6.896 14.281 1.00 85.62 107 THR A CA 1
ATOM 840 C C . THR A 1 107 ? -31.475 6.454 14.000 1.00 85.62 107 THR A C 1
ATOM 842 O O . THR A 1 107 ? -30.760 7.140 13.283 1.00 85.62 107 THR A O 1
ATOM 845 N N . LEU A 1 108 ? -31.044 5.321 14.569 1.00 88.19 108 LEU A N 1
ATOM 846 C CA . LEU A 1 108 ? -29.720 4.760 14.292 1.00 88.19 108 LEU A CA 1
ATOM 847 C C . LEU A 1 108 ? -29.694 4.087 12.916 1.00 88.19 108 LEU A C 1
ATOM 849 O O . LEU A 1 108 ? -28.757 4.303 12.155 1.00 88.19 108 LEU A O 1
ATOM 853 N N . LEU A 1 109 ? -30.749 3.338 12.585 1.00 90.62 109 LEU A N 1
ATOM 854 C CA . LEU A 1 109 ? -30.898 2.691 11.281 1.00 90.62 109 LEU A CA 1
ATOM 855 C C . LEU A 1 109 ? -31.021 3.712 10.143 1.00 90.62 109 LEU A C 1
ATOM 857 O O . LEU A 1 109 ? -30.404 3.524 9.101 1.00 90.62 109 LEU A O 1
ATOM 861 N N . GLU A 1 110 ? -31.764 4.802 10.351 1.00 91.31 110 GLU A N 1
ATOM 862 C CA . GLU A 1 110 ? -31.852 5.912 9.390 1.00 91.31 110 GLU A CA 1
ATOM 863 C C . GLU A 1 110 ? -30.473 6.543 9.148 1.00 91.31 110 GLU A C 1
ATOM 865 O O . GLU A 1 110 ? -30.049 6.654 8.000 1.00 91.31 110 GLU A O 1
ATOM 870 N N . SER A 1 111 ? -29.716 6.854 10.211 1.00 88.69 111 SER A N 1
ATOM 871 C CA . SER A 1 111 ? -28.369 7.426 10.058 1.00 88.69 111 SER A CA 1
ATOM 872 C C . SER A 1 111 ? -27.375 6.478 9.380 1.00 88.69 111 SER A C 1
ATOM 874 O O . SER A 1 111 ? -26.536 6.916 8.601 1.00 88.69 111 SER A O 1
ATOM 876 N N . GLU A 1 112 ? -27.470 5.172 9.639 1.00 92.31 112 GLU A N 1
ATOM 877 C CA . GLU A 1 112 ? -26.598 4.173 9.014 1.00 92.31 112 GLU A CA 1
ATOM 878 C C . GLU A 1 112 ? -26.902 4.018 7.517 1.00 92.31 112 GLU A C 1
ATOM 880 O O . GLU A 1 112 ? -25.986 3.887 6.703 1.00 92.31 112 GLU A O 1
ATOM 885 N N . GLN A 1 113 ? -28.182 4.084 7.138 1.00 92.50 113 GLN A N 1
ATOM 886 C CA . GLN A 1 113 ? -28.593 4.080 5.736 1.00 92.50 113 GLN A CA 1
ATOM 887 C C . GLN A 1 113 ? -28.127 5.337 4.999 1.00 92.50 113 GLN A C 1
ATOM 889 O O . GLN A 1 113 ? -27.599 5.222 3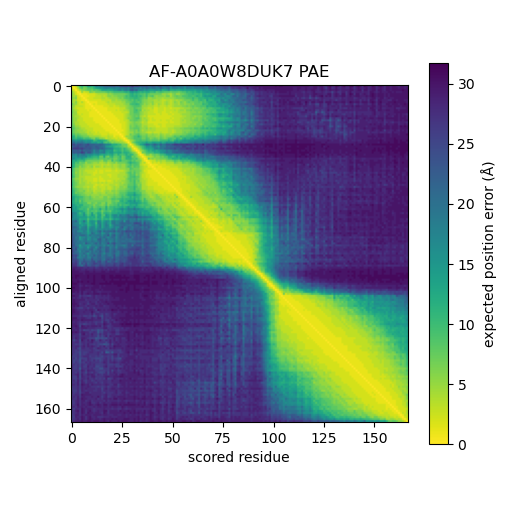.893 1.00 92.50 113 GLN A O 1
ATOM 894 N N . GLU A 1 114 ? -28.275 6.516 5.604 1.00 94.56 114 GLU A N 1
ATOM 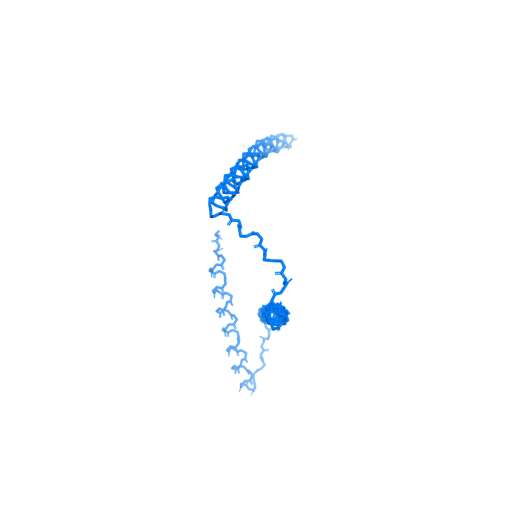895 C CA . GLU A 1 114 ? -27.779 7.772 5.032 1.00 94.56 114 GLU A CA 1
ATOM 896 C C . GLU A 1 114 ? -26.257 7.736 4.841 1.00 94.56 114 GLU A C 1
ATOM 898 O O . GLU A 1 114 ? -25.764 8.016 3.747 1.00 94.56 114 GLU A O 1
ATOM 903 N N . GLU A 1 115 ? -25.504 7.296 5.853 1.00 93.75 115 GLU A N 1
ATOM 904 C CA . GLU A 1 115 ? -24.052 7.141 5.734 1.00 93.75 115 GLU A CA 1
ATOM 905 C C . GLU A 1 115 ? -23.654 6.132 4.650 1.00 93.75 115 GLU A C 1
ATOM 907 O O . GLU A 1 115 ? -22.686 6.359 3.922 1.00 93.75 115 GLU A O 1
ATOM 912 N N . ALA A 1 116 ? -24.380 5.021 4.509 1.00 95.62 116 ALA A N 1
ATOM 913 C CA . ALA A 1 116 ? -24.104 4.031 3.471 1.00 95.62 116 ALA A CA 1
ATOM 914 C C . ALA A 1 116 ? -24.329 4.593 2.059 1.00 95.62 116 ALA A C 1
ATOM 916 O O . ALA A 1 116 ? -23.572 4.270 1.140 1.00 95.62 116 ALA A O 1
ATOM 917 N N . ILE A 1 117 ? -25.341 5.446 1.883 1.00 95.06 117 ILE A N 1
ATOM 918 C CA . ILE A 1 117 ? -25.613 6.126 0.612 1.00 95.06 117 ILE A CA 1
ATOM 919 C C . ILE A 1 117 ? -24.493 7.116 0.288 1.00 95.06 117 ILE A C 1
ATOM 921 O O . ILE A 1 117 ? -23.979 7.102 -0.829 1.00 95.06 117 ILE A O 1
ATOM 925 N N . GLU A 1 118 ? -24.071 7.936 1.251 1.00 94.56 118 GLU A N 1
ATOM 926 C CA . GLU A 1 118 ? -22.983 8.896 1.029 1.00 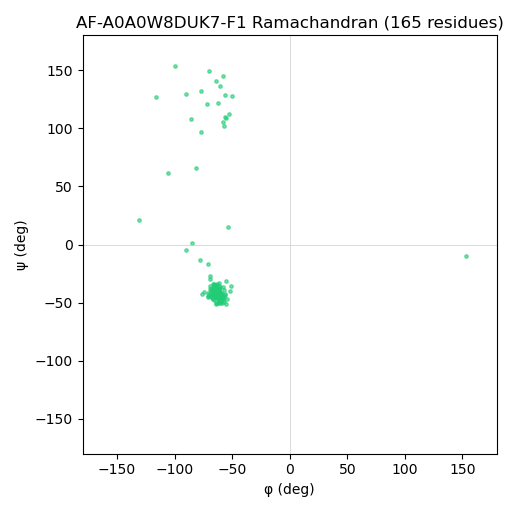94.56 118 GLU A CA 1
ATOM 927 C C . GLU A 1 118 ? -21.648 8.196 0.739 1.00 94.56 118 GLU A C 1
ATOM 929 O O . GLU A 1 118 ? -20.925 8.595 -0.172 1.00 94.56 118 GLU A O 1
ATOM 934 N N . ARG A 1 119 ? -21.348 7.082 1.422 1.00 95.44 119 ARG A N 1
ATOM 935 C CA . ARG A 1 119 ? -20.156 6.267 1.119 1.00 95.44 119 ARG A CA 1
ATOM 936 C C . ARG A 1 119 ? -20.172 5.735 -0.312 1.00 95.44 119 ARG A C 1
ATOM 938 O O . ARG A 1 119 ? -19.147 5.812 -0.983 1.00 95.44 119 ARG A O 1
ATOM 945 N N . ARG A 1 120 ? -21.323 5.250 -0.792 1.00 96.19 120 ARG A N 1
ATOM 946 C CA . ARG A 1 120 ? -21.467 4.794 -2.184 1.00 96.19 120 ARG A CA 1
ATOM 947 C C . ARG A 1 120 ? -21.256 5.924 -3.185 1.00 96.19 120 ARG A C 1
ATOM 949 O O . ARG A 1 120 ? -20.537 5.721 -4.153 1.00 96.19 120 ARG A O 1
ATOM 956 N N . LYS A 1 121 ? -21.811 7.116 -2.937 1.00 97.50 121 LYS A N 1
ATOM 957 C CA . LYS A 1 121 ? -21.603 8.280 -3.819 1.00 97.50 121 LYS A CA 1
ATOM 958 C C . LYS A 1 121 ? -20.126 8.652 -3.938 1.00 97.50 121 LYS A C 1
ATOM 960 O O . LYS A 1 121 ? -19.650 8.928 -5.034 1.00 97.50 121 LYS A O 1
ATOM 965 N N . ILE A 1 122 ? -19.396 8.648 -2.822 1.00 94.75 122 ILE A N 1
ATOM 966 C CA . ILE A 1 122 ? -17.958 8.950 -2.822 1.00 94.75 122 ILE A CA 1
ATOM 967 C C . ILE A 1 122 ? -17.182 7.869 -3.586 1.00 94.75 122 ILE A C 1
ATOM 969 O O . ILE A 1 122 ? -16.289 8.185 -4.368 1.00 94.75 122 ILE A O 1
ATOM 973 N N . GLU A 1 123 ? -17.525 6.595 -3.391 1.00 95.69 123 GLU A N 1
ATOM 974 C CA . GLU A 1 123 ? -16.901 5.484 -4.113 1.00 95.69 123 GLU A CA 1
ATOM 975 C C . GLU A 1 123 ? -17.139 5.576 -5.628 1.00 95.69 123 GLU A C 1
ATOM 977 O O . GLU A 1 123 ? -16.196 5.428 -6.404 1.00 95.69 123 GLU A O 1
ATOM 982 N N . GLU A 1 124 ? -18.363 5.899 -6.051 1.00 97.00 124 GLU A N 1
ATOM 983 C CA . GLU A 1 124 ? -18.700 6.133 -7.458 1.00 97.00 124 GLU A CA 1
ATOM 984 C C . GLU A 1 124 ? -17.864 7.270 -8.060 1.00 97.00 124 GLU A C 1
ATOM 986 O O . GLU A 1 124 ? -17.268 7.083 -9.120 1.00 97.00 124 GLU A O 1
ATOM 991 N N . GLN A 1 125 ? -17.734 8.398 -7.354 1.00 95.06 125 GLN A N 1
ATOM 992 C CA . GLN A 1 125 ? -16.900 9.525 -7.790 1.00 95.06 125 GLN A CA 1
ATOM 993 C C . GLN A 1 125 ? -15.421 9.143 -7.917 1.00 95.06 125 GLN A C 1
ATOM 995 O O . GLN A 1 125 ? -14.763 9.537 -8.878 1.00 95.06 125 GLN A O 1
ATOM 1000 N N . MET A 1 126 ? -14.880 8.354 -6.983 1.00 92.50 126 MET A N 1
ATOM 1001 C CA . MET A 1 126 ? -13.495 7.881 -7.084 1.00 92.50 126 MET A CA 1
ATOM 1002 C C . MET A 1 126 ? -13.292 6.965 -8.292 1.00 92.50 126 MET A C 1
ATOM 1004 O O . MET A 1 126 ? -12.286 7.081 -8.991 1.00 92.50 126 MET A O 1
ATOM 1008 N N . VAL A 1 127 ? -14.239 6.059 -8.549 1.00 95.69 127 VAL A N 1
ATOM 1009 C CA . VAL A 1 127 ? -14.180 5.161 -9.709 1.00 95.69 127 VAL A CA 1
ATOM 1010 C C . VAL A 1 127 ? -14.283 5.949 -11.014 1.00 95.69 127 VAL A C 1
ATOM 1012 O O . VAL A 1 127 ? -13.593 5.618 -11.977 1.00 95.69 127 VAL A O 1
ATOM 1015 N N . GLU A 1 128 ? -15.126 6.977 -11.062 1.00 96.88 128 GLU A N 1
ATOM 1016 C CA . GLU A 1 128 ? -15.265 7.855 -12.224 1.00 96.88 128 GLU A CA 1
ATOM 1017 C C . GLU A 1 128 ? -13.972 8.630 -12.499 1.00 96.88 128 GLU A C 1
ATOM 1019 O O . GLU A 1 128 ? -13.427 8.515 -13.596 1.00 96.88 128 GLU A O 1
ATOM 1024 N N . LEU A 1 129 ? -13.398 9.279 -11.482 1.00 95.81 129 LEU A N 1
ATOM 1025 C CA . LEU A 1 129 ? -12.100 9.953 -11.594 1.00 95.81 129 LEU A CA 1
ATOM 1026 C C . LEU A 1 129 ? -10.997 9.001 -12.068 1.00 95.81 129 LEU A C 1
ATOM 1028 O O . LEU A 1 129 ? -10.223 9.328 -12.963 1.00 95.81 129 LEU A O 1
ATOM 1032 N N . GLN A 1 130 ? -10.949 7.784 -11.524 1.00 92.88 130 GLN A N 1
ATOM 1033 C CA . GLN A 1 130 ? -9.957 6.794 -11.934 1.00 92.88 130 GLN A CA 1
ATOM 1034 C C . GLN A 1 130 ? -10.123 6.382 -13.406 1.00 92.88 130 GLN A C 1
ATOM 1036 O O . GLN A 1 130 ? -9.138 6.114 -14.098 1.00 92.88 130 GLN A O 1
ATOM 1041 N N . ARG A 1 131 ? -11.361 6.320 -13.913 1.00 93.81 131 ARG A N 1
ATOM 1042 C CA . ARG A 1 131 ? -11.620 6.058 -15.337 1.00 93.81 131 ARG A CA 1
ATOM 1043 C C . ARG A 1 131 ? -11.142 7.215 -16.206 1.00 93.81 131 ARG A C 1
ATOM 1045 O O . ARG A 1 131 ? -10.506 6.952 -17.223 1.00 93.81 131 ARG A O 1
ATOM 1052 N N . GLU A 1 132 ? -11.405 8.455 -15.803 1.00 96.00 132 GLU A N 1
ATOM 1053 C CA . GLU A 1 132 ? -10.944 9.651 -16.516 1.00 96.00 132 GLU A CA 1
ATOM 1054 C C . GLU A 1 132 ? -9.413 9.729 -16.567 1.00 96.00 132 GLU A C 1
ATOM 1056 O O . GLU A 1 132 ? -8.843 9.932 -17.639 1.00 96.00 132 GLU A O 1
ATOM 1061 N N . GLU A 1 133 ? -8.725 9.470 -15.452 1.00 93.94 133 GLU A N 1
ATOM 1062 C CA . GLU A 1 133 ? -7.259 9.415 -15.416 1.00 93.94 133 GLU A CA 1
ATOM 1063 C C . GLU A 1 133 ? -6.702 8.354 -16.372 1.00 93.94 133 GLU A C 1
ATOM 1065 O O . GLU A 1 133 ? -5.738 8.600 -17.103 1.00 93.94 133 GLU A O 1
ATOM 1070 N N . LEU A 1 134 ? -7.313 7.166 -16.401 1.00 95.75 134 LEU A N 1
ATOM 1071 C CA . LEU A 1 134 ? -6.911 6.105 -17.322 1.00 95.75 134 LEU A CA 1
ATOM 1072 C C . LEU A 1 134 ? -7.165 6.480 -18.784 1.00 95.75 134 LEU A C 1
ATOM 1074 O O . LEU A 1 134 ? -6.379 6.085 -19.645 1.00 95.75 134 LEU A O 1
ATOM 1078 N N . GLN A 1 135 ? -8.238 7.215 -19.068 1.00 95.19 135 GLN A N 1
ATOM 1079 C CA . GLN A 1 135 ? 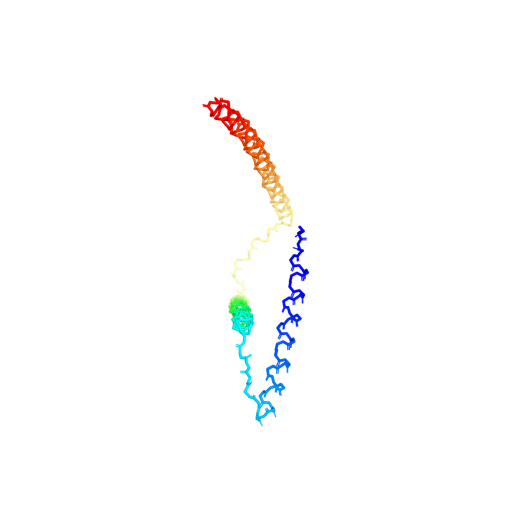-8.536 7.725 -20.403 1.00 95.19 135 GLN A CA 1
ATOM 1080 C C . GLN A 1 135 ? -7.453 8.717 -20.845 1.00 95.19 135 GLN A C 1
ATOM 1082 O O . GLN A 1 135 ? -6.819 8.503 -21.874 1.00 95.19 135 GLN A O 1
ATOM 1087 N N . LEU A 1 136 ? -7.150 9.715 -20.010 1.00 95.62 136 LEU A N 1
ATOM 1088 C CA . LEU A 1 136 ? -6.106 10.707 -20.281 1.00 95.62 136 LEU A CA 1
ATOM 1089 C C . LEU A 1 136 ? -4.747 10.051 -20.528 1.00 95.62 136 LEU A C 1
ATOM 1091 O O . LEU A 1 136 ? -4.046 10.403 -21.471 1.00 95.62 136 LEU A O 1
ATOM 1095 N N . ARG A 1 137 ? -4.386 9.040 -19.731 1.00 93.56 137 ARG A N 1
ATOM 1096 C CA . ARG A 1 137 ? -3.143 8.284 -19.937 1.00 93.56 137 ARG A CA 1
ATOM 1097 C C . ARG A 1 137 ? -3.091 7.560 -21.277 1.00 93.56 137 ARG A C 1
ATOM 1099 O O . ARG A 1 137 ? -2.012 7.441 -21.851 1.00 93.56 137 ARG A O 1
ATOM 1106 N N . ARG A 1 138 ? -4.219 7.043 -21.767 1.00 94.06 138 ARG A N 1
ATOM 1107 C CA . ARG A 1 138 ? -4.278 6.407 -23.091 1.00 94.06 138 ARG A CA 1
ATOM 1108 C C . ARG A 1 138 ? -4.073 7.440 -24.189 1.00 94.06 138 ARG A C 1
ATOM 1110 O O . ARG A 1 138 ? -3.257 7.198 -25.072 1.00 94.06 138 ARG A O 1
ATOM 1117 N N . ASP A 1 139 ? -4.734 8.585 -24.074 1.00 94.88 139 ASP A N 1
ATOM 1118 C CA . ASP A 1 139 ? -4.629 9.671 -25.047 1.00 94.88 139 ASP A CA 1
ATOM 1119 C C . ASP A 1 139 ? -3.198 10.241 -25.090 1.00 94.88 139 ASP A C 1
ATOM 1121 O O . ASP A 1 139 ? -2.638 10.442 -26.167 1.00 94.88 139 ASP A O 1
ATOM 1125 N N . GLU A 1 140 ? -2.553 10.423 -23.930 1.00 94.62 140 GLU A N 1
ATOM 1126 C CA . GLU A 1 140 ? -1.140 10.824 -23.830 1.00 94.62 140 GLU A CA 1
ATOM 1127 C C . GLU A 1 140 ? -0.210 9.840 -24.553 1.00 94.62 140 GLU A C 1
ATOM 1129 O O . GLU A 1 140 ? 0.691 10.251 -25.288 1.00 94.62 140 GLU A O 1
ATOM 1134 N N . LEU A 1 141 ? -0.418 8.535 -24.355 1.00 95.62 141 LEU A N 1
ATOM 1135 C CA . LEU A 1 141 ? 0.387 7.498 -25.001 1.00 95.62 141 LEU A CA 1
ATOM 1136 C C . LEU A 1 141 ? 0.157 7.456 -26.513 1.00 95.62 141 LEU A C 1
ATOM 1138 O O . LEU A 1 141 ? 1.107 7.263 -27.271 1.00 95.62 141 LEU A O 1
ATOM 1142 N N . GLU A 1 142 ? -1.080 7.654 -26.964 1.00 95.00 142 GLU A N 1
ATOM 1143 C CA . GLU A 1 142 ? -1.399 7.724 -28.388 1.00 95.00 142 GLU A CA 1
ATOM 1144 C C . GLU A 1 142 ? -0.731 8.939 -29.046 1.00 95.00 142 GLU A C 1
ATOM 1146 O O . GLU A 1 142 ? -0.105 8.807 -30.101 1.00 95.00 142 GLU A O 1
ATOM 1151 N N . GLN A 1 143 ? -0.765 10.101 -28.390 1.00 94.00 143 GLN A N 1
ATOM 1152 C CA . GLN A 1 143 ? -0.059 11.297 -28.855 1.00 94.00 143 GLN A CA 1
ATOM 1153 C C . GLN A 1 143 ? 1.458 11.086 -28.905 1.00 94.00 143 GLN A C 1
ATOM 1155 O O . GLN A 1 143 ? 2.100 11.450 -29.893 1.00 94.00 143 GLN A O 1
ATOM 1160 N N . GLN A 1 144 ? 2.046 10.469 -27.876 1.00 93.94 144 GLN A N 1
ATOM 1161 C CA . GLN A 1 144 ? 3.472 10.129 -27.876 1.00 93.94 144 GLN A CA 1
ATOM 1162 C C . GLN A 1 144 ? 3.829 9.213 -29.046 1.00 93.94 144 GLN A C 1
ATOM 1164 O O . GLN A 1 144 ? 4.792 9.485 -29.762 1.00 93.94 144 GLN A O 1
ATOM 1169 N N . HIS A 1 145 ? 3.020 8.183 -29.293 1.00 95.25 145 HIS A N 1
ATOM 1170 C CA . HIS A 1 145 ? 3.239 7.266 -30.404 1.00 95.25 145 HIS A CA 1
ATOM 1171 C C . HIS A 1 145 ? 3.211 7.981 -31.763 1.00 95.25 145 HIS A C 1
ATOM 1173 O O . HIS A 1 145 ? 4.083 7.748 -32.602 1.00 95.25 145 HIS A O 1
ATOM 1179 N N . GLN A 1 146 ? 2.258 8.894 -31.973 1.00 94.44 146 GLN A N 1
ATOM 1180 C CA . GLN A 1 146 ? 2.188 9.700 -33.196 1.00 94.44 146 GLN A CA 1
ATOM 1181 C C . GLN A 1 146 ? 3.419 10.605 -33.364 1.00 94.44 146 GLN A C 1
ATOM 1183 O O . GLN A 1 146 ? 3.971 10.710 -34.463 1.00 94.44 146 GLN A O 1
ATOM 1188 N N . HIS A 1 147 ? 3.881 11.239 -32.283 1.00 94.69 147 HIS A N 1
ATOM 1189 C CA . HIS A 1 147 ? 5.084 12.070 -32.307 1.00 94.69 147 HIS A CA 1
ATOM 1190 C C . HIS A 1 147 ? 6.350 11.272 -32.627 1.00 94.69 147 HIS A C 1
ATOM 1192 O O . HIS A 1 147 ? 7.179 11.735 -33.416 1.00 94.69 147 HIS A O 1
ATOM 1198 N N . ASP A 1 148 ? 6.499 10.085 -32.041 1.00 95.81 148 ASP A N 1
ATOM 1199 C CA . ASP A 1 148 ? 7.643 9.216 -32.301 1.00 95.81 148 ASP A CA 1
ATOM 1200 C C . ASP A 1 148 ? 7.635 8.705 -33.746 1.00 95.81 148 ASP A C 1
ATOM 1202 O O . ASP A 1 148 ? 8.668 8.766 -34.412 1.00 95.81 148 ASP A O 1
ATOM 1206 N N . LEU A 1 149 ? 6.467 8.337 -34.284 1.00 96.25 149 LEU A N 1
ATOM 1207 C CA . LEU A 1 149 ? 6.326 7.939 -35.687 1.00 96.25 149 LEU A CA 1
ATOM 1208 C C . LEU A 1 149 ? 6.772 9.051 -36.652 1.00 96.25 149 LEU A C 1
ATOM 1210 O O . LEU A 1 149 ? 7.521 8.801 -37.598 1.00 96.25 149 LEU A O 1
ATOM 1214 N N . LEU A 1 150 ? 6.349 10.295 -36.410 1.00 95.81 150 LEU A N 1
ATOM 1215 C CA . LEU A 1 150 ? 6.777 11.445 -37.216 1.00 95.81 150 LEU A CA 1
ATOM 1216 C C . LEU A 1 150 ? 8.286 11.692 -37.098 1.00 95.81 150 LEU A C 1
ATOM 1218 O O . LEU A 1 150 ? 8.950 11.995 -38.092 1.00 95.81 150 LEU A O 1
ATOM 1222 N N . ARG A 1 151 ? 8.848 11.545 -35.893 1.00 95.62 151 ARG A N 1
ATOM 1223 C CA . ARG A 1 151 ? 10.290 11.684 -35.662 1.00 95.62 151 ARG A CA 1
ATOM 1224 C C . ARG A 1 151 ? 11.080 10.631 -36.441 1.00 95.62 151 ARG A C 1
ATOM 1226 O O . ARG A 1 151 ? 12.073 10.988 -37.074 1.00 95.62 151 ARG A O 1
ATOM 1233 N N . GLU A 1 152 ? 10.636 9.377 -36.431 1.00 95.12 152 GLU A N 1
ATOM 1234 C CA . GLU A 1 152 ? 11.254 8.287 -37.195 1.00 95.12 152 GLU A CA 1
ATOM 1235 C C . GLU A 1 152 ? 11.205 8.558 -38.702 1.00 95.12 152 GLU A C 1
ATOM 1237 O O . GLU A 1 152 ? 12.235 8.479 -39.373 1.00 95.12 152 GLU A O 1
ATOM 1242 N N . GLN A 1 153 ? 10.051 8.977 -39.235 1.00 95.19 153 GLN A N 1
ATOM 1243 C CA . GLN A 1 153 ? 9.922 9.336 -40.652 1.00 95.19 153 GLN A CA 1
ATOM 1244 C C . GLN A 1 153 ? 10.897 10.450 -41.053 1.00 95.19 153 GLN A C 1
ATOM 1246 O O . GLN A 1 153 ? 11.592 10.333 -42.066 1.00 95.19 153 GLN A O 1
ATOM 1251 N N . MET A 1 154 ? 11.004 11.512 -40.249 1.00 94.75 154 MET A N 1
ATOM 1252 C CA . MET A 1 154 ? 11.956 12.594 -40.512 1.00 94.75 154 MET A CA 1
ATOM 1253 C C . MET A 1 154 ? 13.410 12.112 -40.486 1.00 94.75 154 MET A C 1
ATOM 1255 O O . MET A 1 154 ? 14.199 12.526 -41.334 1.00 94.75 154 MET A O 1
ATOM 1259 N N . GLN A 1 155 ? 13.778 11.230 -39.553 1.00 94.00 155 GLN A N 1
ATOM 1260 C CA . GLN A 1 155 ? 15.129 10.663 -39.485 1.00 94.00 155 GLN A CA 1
ATOM 1261 C C . GLN A 1 155 ? 15.446 9.790 -40.707 1.00 94.00 155 GLN A C 1
ATOM 1263 O O . GLN A 1 155 ? 16.530 9.903 -41.287 1.00 94.00 155 GLN A O 1
ATOM 1268 N N . CYS A 1 156 ? 14.498 8.964 -41.153 1.00 93.00 156 CYS A N 1
ATOM 1269 C CA . CYS A 1 156 ? 14.638 8.182 -42.379 1.00 93.00 156 CYS A CA 1
ATOM 1270 C C . CYS A 1 156 ? 14.815 9.083 -43.611 1.00 93.00 156 CYS A C 1
ATOM 1272 O O . CYS A 1 156 ? 15.720 8.864 -44.414 1.00 93.00 156 CYS A O 1
ATOM 1274 N N . HIS A 1 157 ? 14.019 10.146 -43.741 1.00 93.38 157 HIS A N 1
ATOM 1275 C CA . HIS A 1 157 ? 14.177 11.095 -44.844 1.00 93.38 157 HIS A CA 1
ATOM 1276 C C . HIS A 1 157 ? 15.499 11.869 -44.779 1.00 93.38 157 HIS A C 1
ATOM 1278 O O . HIS A 1 157 ? 16.143 12.068 -45.812 1.00 93.38 157 HIS A O 1
ATOM 1284 N N . ALA A 1 158 ? 15.938 12.278 -43.587 1.00 92.44 158 ALA A N 1
ATOM 1285 C CA . ALA A 1 158 ? 17.215 12.960 -43.400 1.00 92.44 158 ALA A CA 1
ATOM 1286 C C . ALA A 1 158 ? 18.391 12.069 -43.827 1.00 92.44 158 ALA A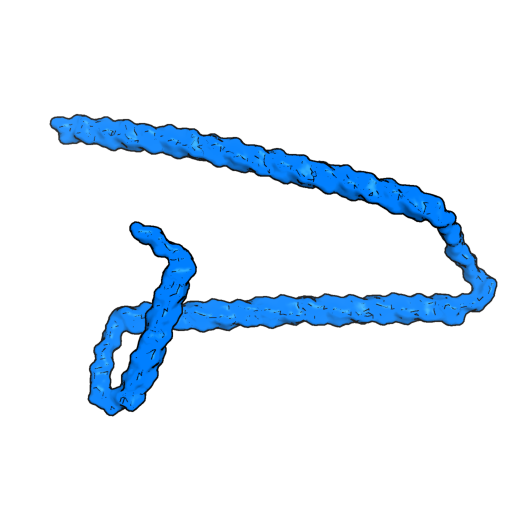 C 1
ATOM 1288 O O . ALA A 1 158 ? 19.210 12.484 -44.646 1.00 92.44 158 ALA A O 1
ATOM 1289 N N . THR A 1 159 ? 18.426 10.817 -43.360 1.00 90.69 159 THR A N 1
ATOM 1290 C CA . THR A 1 159 ? 19.474 9.847 -43.728 1.00 90.69 159 THR A CA 1
ATOM 1291 C C . THR A 1 159 ? 19.473 9.527 -45.225 1.00 90.69 159 THR A C 1
ATOM 1293 O O . THR A 1 159 ? 20.536 9.480 -45.848 1.00 90.69 159 THR A O 1
ATOM 1296 N N . GLN A 1 160 ? 18.296 9.390 -45.842 1.00 90.12 160 GLN A N 1
ATOM 1297 C CA . GLN A 1 160 ? 18.172 9.204 -47.288 1.00 90.12 160 GLN A CA 1
ATOM 1298 C C . GLN A 1 160 ? 18.701 10.423 -48.063 1.00 90.12 160 GLN A C 1
ATOM 1300 O O . GLN A 1 160 ? 19.477 10.269 -49.006 1.00 90.12 160 GLN A O 1
ATOM 1305 N N . THR A 1 161 ? 18.354 11.638 -47.638 1.00 89.38 161 THR A N 1
ATOM 1306 C CA . THR A 1 161 ? 18.823 12.882 -48.272 1.00 89.38 161 THR A CA 1
ATOM 1307 C C . THR A 1 161 ? 20.340 13.038 -48.144 1.00 89.38 161 THR A C 1
ATOM 1309 O O . THR A 1 161 ? 21.012 13.393 -49.111 1.00 89.38 161 THR A O 1
ATOM 1312 N N . GLU A 1 162 ? 20.909 12.719 -46.979 1.00 89.62 162 GLU A N 1
ATOM 1313 C CA . GLU A 1 162 ? 22.360 12.703 -46.774 1.00 89.62 162 GLU A CA 1
ATOM 1314 C C . GLU A 1 162 ? 23.069 11.683 -47.667 1.00 89.62 162 GLU A C 1
ATOM 1316 O O . GLU A 1 162 ? 24.160 11.967 -48.159 1.00 89.62 162 GLU A O 1
ATOM 1321 N N . SER A 1 163 ? 22.470 10.510 -47.892 1.00 85.94 163 SER A N 1
ATOM 1322 C CA . SER A 1 163 ? 23.048 9.488 -48.772 1.00 85.94 163 SER A CA 1
ATOM 1323 C C . SER A 1 163 ? 23.085 9.930 -50.238 1.00 85.94 163 SER A C 1
ATOM 1325 O O . SER A 1 163 ? 24.094 9.721 -50.905 1.00 85.94 163 SER A O 1
ATOM 1327 N N . ILE A 1 164 ? 22.043 10.625 -50.709 1.00 89.50 164 ILE A N 1
ATOM 1328 C CA . ILE A 1 164 ? 21.979 11.186 -52.066 1.00 89.50 164 ILE A CA 1
ATOM 1329 C C . ILE A 1 164 ? 22.990 12.325 -52.231 1.00 89.50 164 ILE A C 1
ATOM 1331 O O . ILE A 1 164 ? 23.628 12.432 -53.267 1.00 89.50 164 ILE A O 1
ATOM 1335 N N . ARG A 1 165 ? 23.172 13.165 -51.205 1.00 81.25 165 ARG A N 1
ATOM 1336 C CA . ARG A 1 165 ? 24.097 14.311 -51.244 1.00 81.25 165 ARG A CA 1
ATOM 1337 C C . ARG A 1 165 ? 25.582 13.914 -51.224 1.00 81.25 165 ARG A C 1
ATOM 1339 O O . ARG A 1 165 ? 26.431 14.761 -51.479 1.00 81.25 165 ARG A O 1
ATOM 1346 N N . LYS A 1 166 ? 25.896 12.670 -50.844 1.00 74.25 166 LYS A N 1
ATOM 1347 C CA . LYS A 1 166 ? 27.260 12.109 -50.811 1.00 74.25 166 LYS A CA 1
ATOM 1348 C C . LYS A 1 166 ? 27.670 11.425 -52.128 1.00 74.25 166 LYS A C 1
ATOM 1350 O O . LYS A 1 166 ? 28.816 10.987 -52.214 1.00 74.25 166 LYS A O 1
ATOM 1355 N N . LEU A 1 167 ? 26.757 11.315 -53.098 1.00 55.31 167 LEU A N 1
ATOM 1356 C CA . LEU A 1 167 ? 27.024 10.924 -54.491 1.00 55.31 167 LEU A CA 1
ATOM 1357 C C . LEU A 1 167 ? 27.390 12.156 -55.325 1.00 55.31 167 LEU A C 1
ATOM 1359 O O . LEU A 1 167 ? 28.236 11.995 -56.230 1.00 55.31 167 LEU A O 1
#

Foldseek 3Di:
DDDDPVNVVVVLVVVLVVLVVVVVVVVVVPDDPDPDDPVNVVSVVVVVVVVVVVVVVVVVVVVVVVVVVVVVVVVVVVVVVVVVVVVVVVVPPDPDDDDDPPDDVVVVVVVVVVVVVVVVVVVVVVVVVVVVVVVVVVVVVVVVVVVVVVVVVVVVVVVVVVVVVVD

Radius of gyration: 34.76 Å; Cα contacts (8 Å, |Δi|>4): 9; chains: 1; bounding box: 85×42×97 Å